Protein AF-R7LX21-F1 (afdb_monomer)

Structure (mmCIF, N/CA/C/O backbone):
data_AF-R7LX21-F1
#
_entry.id   AF-R7LX21-F1
#
loop_
_atom_site.group_PDB
_atom_site.id
_atom_site.type_symbol
_atom_site.label_atom_id
_atom_site.label_alt_id
_atom_site.label_comp_id
_atom_site.label_asym_id
_atom_site.label_entity_id
_atom_site.label_seq_id
_atom_site.pdbx_PDB_ins_code
_atom_site.Cartn_x
_atom_site.Cartn_y
_atom_site.Cartn_z
_atom_site.occupancy
_atom_site.B_iso_or_equiv
_atom_site.auth_seq_id
_atom_site.auth_comp_id
_atom_site.auth_asym_id
_atom_site.auth_atom_id
_atom_site.pdbx_PDB_model_num
ATOM 1 N N . MET A 1 1 ? 16.627 -17.461 0.273 1.00 33.97 1 MET A N 1
ATOM 2 C CA . MET A 1 1 ? 17.015 -16.214 0.977 1.00 33.97 1 MET A CA 1
ATOM 3 C C . MET A 1 1 ? 17.207 -14.997 0.059 1.00 33.97 1 MET A C 1
ATOM 5 O O . MET A 1 1 ? 17.046 -13.895 0.550 1.00 33.97 1 MET A O 1
ATOM 9 N N . LYS A 1 2 ? 17.453 -15.146 -1.258 1.00 27.95 2 LYS A N 1
ATOM 10 C CA . LYS A 1 2 ? 17.571 -14.008 -2.204 1.00 27.95 2 LYS A CA 1
ATOM 11 C C . LYS A 1 2 ? 16.236 -13.353 -2.632 1.00 27.95 2 LYS A C 1
ATOM 13 O O . LYS A 1 2 ? 16.239 -12.211 -3.063 1.00 27.95 2 LYS A O 1
ATOM 18 N N . LYS A 1 3 ? 15.099 -14.045 -2.467 1.00 36.72 3 LYS A N 1
ATOM 19 C CA . LYS A 1 3 ? 13.762 -13.567 -2.892 1.00 36.72 3 LYS A CA 1
ATOM 20 C C . LYS A 1 3 ? 13.166 -12.491 -1.969 1.00 36.72 3 LYS A C 1
ATOM 22 O O . LYS A 1 3 ? 12.558 -11.543 -2.437 1.00 36.72 3 LYS A O 1
ATOM 27 N N . PHE A 1 4 ? 13.434 -12.577 -0.664 1.00 38.53 4 PHE A N 1
ATOM 28 C CA . PHE A 1 4 ? 13.013 -11.554 0.306 1.00 38.53 4 PHE A CA 1
ATOM 29 C C . PHE A 1 4 ? 13.797 -10.240 0.155 1.00 38.53 4 PHE A C 1
ATOM 31 O O . PHE A 1 4 ? 13.268 -9.176 0.452 1.00 38.53 4 PHE A O 1
ATOM 38 N N . LEU A 1 5 ? 15.039 -10.316 -0.341 1.00 37.16 5 LEU A N 1
ATOM 39 C CA . LEU A 1 5 ? 15.871 -9.145 -0.619 1.00 37.16 5 LEU A CA 1
ATOM 40 C C . LEU A 1 5 ? 15.366 -8.354 -1.830 1.00 37.16 5 LEU A C 1
ATOM 42 O O . LEU A 1 5 ? 15.425 -7.138 -1.791 1.00 37.16 5 LEU A O 1
ATOM 46 N N . LEU A 1 6 ? 14.813 -9.014 -2.855 1.00 41.56 6 LEU A N 1
ATOM 47 C CA . LEU A 1 6 ? 14.165 -8.340 -3.989 1.00 41.56 6 LEU A CA 1
ATOM 48 C C . LEU A 1 6 ? 12.829 -7.696 -3.596 1.00 41.56 6 LEU A C 1
ATOM 50 O O . LEU A 1 6 ? 12.544 -6.590 -4.041 1.00 41.56 6 LEU A O 1
ATOM 54 N N . LEU A 1 7 ? 12.058 -8.342 -2.714 1.00 43.97 7 LEU A N 1
ATOM 55 C CA . LEU A 1 7 ? 10.798 -7.804 -2.184 1.00 43.97 7 LEU A CA 1
ATOM 56 C C . LEU A 1 7 ? 11.012 -6.521 -1.372 1.00 43.97 7 LEU A C 1
ATOM 58 O O . LEU A 1 7 ? 10.270 -5.555 -1.500 1.00 43.97 7 LEU A O 1
ATOM 62 N N . LEU A 1 8 ? 12.068 -6.517 -0.561 1.00 43.22 8 LEU A N 1
ATOM 63 C CA . LEU A 1 8 ? 12.537 -5.341 0.151 1.00 43.22 8 LEU A CA 1
ATOM 64 C C . LEU A 1 8 ? 13.133 -4.322 -0.833 1.00 43.22 8 LEU A C 1
ATOM 66 O O . LEU A 1 8 ? 12.754 -3.160 -0.783 1.00 43.22 8 LEU A O 1
ATOM 70 N N . CYS A 1 9 ? 13.973 -4.742 -1.788 1.00 43.50 9 CYS A N 1
ATOM 71 C CA . CYS A 1 9 ? 14.550 -3.854 -2.801 1.00 43.50 9 CYS A CA 1
ATOM 72 C C . CYS A 1 9 ? 13.501 -3.148 -3.668 1.00 43.50 9 CYS A C 1
ATOM 74 O O . CYS A 1 9 ? 13.743 -2.007 -4.022 1.00 43.50 9 CYS A O 1
ATOM 76 N N . LEU A 1 10 ? 12.345 -3.757 -3.956 1.00 45.94 10 LEU A N 1
ATOM 77 C CA . LEU A 1 10 ? 11.249 -3.126 -4.706 1.00 45.94 10 LEU A CA 1
ATOM 78 C C . LEU A 1 10 ? 10.438 -2.115 -3.877 1.00 45.94 10 LEU A C 1
ATOM 80 O O . LEU A 1 10 ? 9.899 -1.170 -4.442 1.00 45.94 10 LEU A O 1
ATOM 84 N N . ILE A 1 11 ? 10.424 -2.255 -2.547 1.00 49.59 11 ILE A N 1
ATOM 85 C CA . ILE A 1 11 ? 9.980 -1.200 -1.616 1.00 49.59 11 ILE A CA 1
ATOM 86 C C . ILE A 1 11 ? 11.094 -0.138 -1.437 1.00 49.59 11 ILE A C 1
ATOM 88 O O . ILE A 1 11 ? 10.815 0.998 -1.060 1.00 49.59 11 ILE A O 1
ATOM 92 N N . PHE A 1 12 ? 12.352 -0.489 -1.747 1.00 46.97 12 PHE A N 1
ATOM 93 C CA . PHE A 1 12 ? 13.548 0.360 -1.659 1.00 46.97 12 PHE A CA 1
ATOM 94 C C . PHE A 1 12 ? 14.036 0.962 -2.987 1.00 46.97 12 PHE A C 1
ATOM 96 O O . PHE A 1 12 ? 15.095 1.595 -2.968 1.00 46.97 12 PHE A O 1
ATOM 103 N N . VAL A 1 13 ? 13.337 0.826 -4.127 1.00 40.16 13 VAL A N 1
ATOM 104 C CA . VAL A 1 13 ? 13.769 1.502 -5.371 1.00 40.16 13 VAL A CA 1
ATOM 105 C C . VAL A 1 13 ? 13.361 2.960 -5.340 1.00 40.16 13 VAL A C 1
ATOM 107 O O . VAL A 1 13 ? 12.554 3.450 -6.121 1.00 40.16 13 VAL A O 1
ATOM 110 N N . SER A 1 14 ? 13.932 3.641 -4.358 1.00 40.28 14 SER A N 1
AT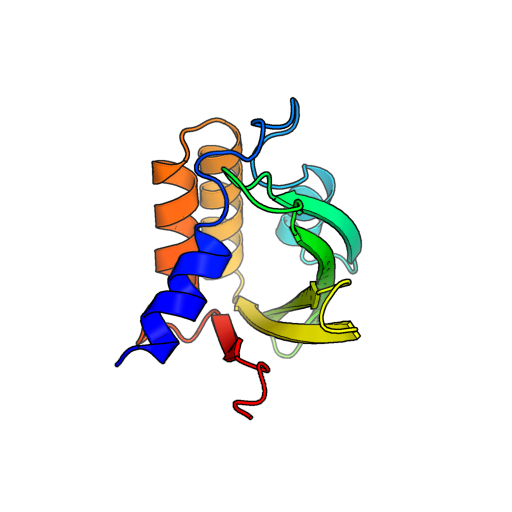OM 111 C CA . SER A 1 14 ? 13.878 5.063 -4.242 1.00 40.28 14 SER A CA 1
ATOM 112 C C . SER A 1 14 ? 14.776 5.661 -3.172 1.00 40.28 14 SER A C 1
ATOM 114 O O . SER A 1 14 ? 14.398 6.579 -2.445 1.00 40.28 14 SER A O 1
ATOM 116 N N . THR A 1 15 ? 16.042 5.290 -3.194 1.00 34.97 15 THR A N 1
ATOM 117 C CA . THR A 1 15 ? 17.068 6.301 -2.907 1.00 34.97 15 THR A CA 1
ATOM 118 C C . THR A 1 15 ? 17.125 7.380 -4.011 1.00 34.97 15 THR A C 1
ATOM 120 O O . THR A 1 15 ? 18.035 8.203 -4.028 1.00 34.97 15 THR A O 1
ATOM 123 N N . SER A 1 16 ? 16.151 7.378 -4.937 1.00 32.28 16 SER A N 1
ATOM 124 C CA . SER A 1 16 ? 15.958 8.340 -6.020 1.00 32.28 16 SER A CA 1
ATOM 125 C C . SER A 1 16 ? 14.483 8.590 -6.406 1.00 32.28 16 SER A C 1
ATOM 127 O O . SER A 1 16 ? 14.285 9.099 -7.508 1.00 32.28 16 SER A O 1
ATOM 129 N N . ILE A 1 17 ? 13.442 8.308 -5.575 1.00 36.75 17 ILE A N 1
ATOM 130 C CA . ILE A 1 17 ? 12.197 9.082 -5.821 1.00 36.75 17 ILE A CA 1
ATOM 131 C C . ILE A 1 17 ? 12.640 10.476 -5.450 1.00 36.75 17 ILE A C 1
ATOM 133 O O . ILE A 1 17 ? 12.964 10.753 -4.293 1.00 36.75 17 ILE A O 1
ATOM 137 N N . VAL A 1 18 ? 12.686 11.329 -6.462 1.00 33.03 18 VAL A N 1
ATOM 138 C CA . VAL A 1 18 ? 12.284 12.715 -6.321 1.00 33.03 18 VAL A CA 1
ATOM 139 C C . VAL A 1 18 ? 11.209 12.707 -5.246 1.00 33.03 18 VAL A C 1
ATOM 141 O O . VAL A 1 18 ? 10.151 12.116 -5.452 1.00 33.03 18 VAL A O 1
ATOM 144 N N . ILE A 1 19 ? 11.528 13.225 -4.059 1.00 38.56 19 ILE A N 1
ATOM 145 C CA . ILE A 1 19 ? 10.507 13.594 -3.090 1.00 38.56 19 ILE A CA 1
ATOM 146 C C . ILE A 1 19 ? 9.573 14.438 -3.938 1.00 38.56 19 ILE A C 1
ATOM 148 O O . ILE A 1 19 ? 9.939 15.541 -4.341 1.00 38.56 19 ILE A O 1
ATOM 152 N N . SER A 1 20 ? 8.452 13.854 -4.367 1.00 39.47 20 SER A N 1
ATOM 153 C CA . SER A 1 20 ? 7.468 14.628 -5.091 1.00 39.47 20 SER A CA 1
ATOM 154 C C . SER A 1 20 ? 7.141 15.783 -4.154 1.00 39.47 20 SER A C 1
ATOM 156 O O . SER A 1 20 ? 7.171 15.600 -2.931 1.00 39.47 20 SER A O 1
ATOM 158 N N . GLU A 1 21 ? 6.820 16.960 -4.678 1.00 45.31 21 GLU A N 1
ATOM 159 C CA . GLU A 1 21 ? 6.384 1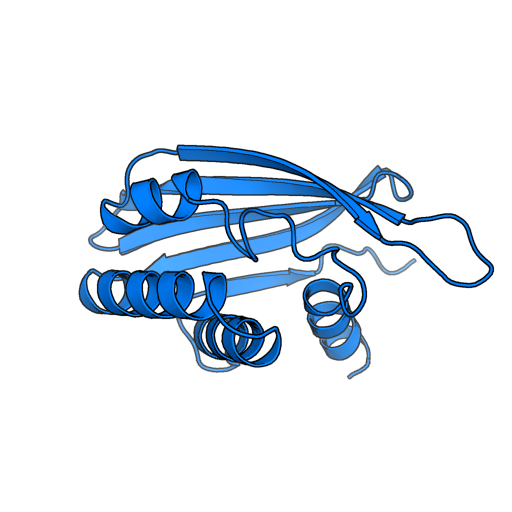8.086 -3.837 1.00 45.31 21 GLU A CA 1
ATOM 160 C C . GLU A 1 21 ? 5.223 17.699 -2.881 1.00 45.31 21 GLU A C 1
ATOM 162 O O . GLU A 1 21 ? 4.925 18.424 -1.938 1.00 45.31 21 GLU A O 1
ATOM 167 N N . ASN A 1 22 ? 4.621 16.513 -3.070 1.00 51.31 22 ASN A N 1
ATOM 168 C CA . ASN A 1 22 ? 3.490 15.953 -2.343 1.00 51.31 22 ASN A CA 1
ATOM 169 C C . ASN A 1 22 ? 3.822 14.798 -1.358 1.00 51.31 22 ASN A C 1
ATOM 171 O O . ASN A 1 22 ? 2.894 14.242 -0.766 1.00 51.31 22 ASN A O 1
ATOM 175 N N . GLY A 1 23 ? 5.097 14.434 -1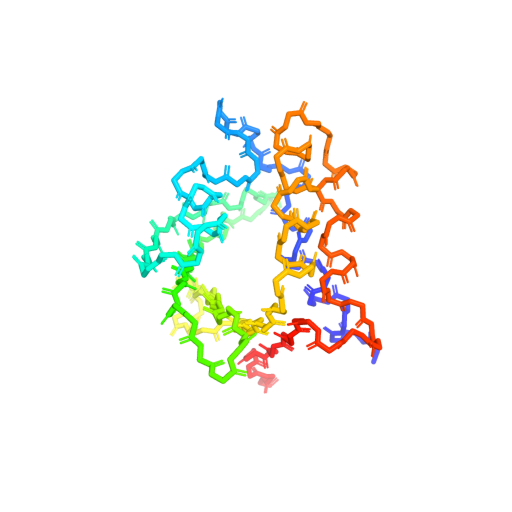.151 1.00 61.97 23 GLY A N 1
ATOM 176 C CA . GLY A 1 23 ? 5.523 13.392 -0.194 1.00 61.97 23 GLY A CA 1
ATOM 177 C C . GLY A 1 23 ? 5.544 11.948 -0.744 1.00 61.97 23 GLY A C 1
ATOM 178 O O . GLY A 1 23 ? 5.508 11.739 -1.957 1.00 61.97 23 GLY A O 1
ATOM 179 N N . PHE A 1 24 ? 5.666 10.950 0.147 1.00 71.31 24 PHE A N 1
ATOM 180 C CA . PHE A 1 24 ? 5.705 9.503 -0.157 1.00 71.31 24 PHE A CA 1
ATOM 181 C C . PHE A 1 24 ? 4.330 8.884 -0.453 1.00 71.31 24 PHE A C 1
ATOM 183 O O . PHE A 1 24 ? 4.248 7.868 -1.137 1.00 71.31 24 PHE A O 1
ATOM 190 N N . TYR A 1 25 ? 3.259 9.481 0.066 1.00 74.69 25 TYR A N 1
ATOM 191 C CA . TYR A 1 25 ? 1.876 9.062 -0.136 1.00 74.69 25 TYR A CA 1
ATOM 192 C C . TYR A 1 25 ? 1.067 10.243 -0.669 1.00 74.69 25 TYR A C 1
ATOM 194 O O . TYR A 1 25 ? 1.247 11.380 -0.232 1.00 74.69 25 TYR A O 1
ATOM 202 N N . SER A 1 26 ? 0.118 9.988 -1.571 1.00 78.81 26 SER A N 1
ATOM 203 C CA . SER A 1 26 ? -0.790 11.055 -2.006 1.00 78.81 26 SER A CA 1
ATOM 204 C C . SER A 1 26 ? -1.752 11.450 -0.878 1.00 78.81 26 SER A C 1
ATOM 206 O O . SER A 1 26 ? -2.310 10.586 -0.198 1.00 78.81 26 SER A O 1
ATOM 208 N N . SER A 1 27 ? -2.012 12.751 -0.707 1.00 82.12 27 SER A N 1
ATOM 209 C CA . SER A 1 27 ? -2.975 13.238 0.295 1.00 82.12 27 SER A CA 1
ATOM 210 C C . SER A 1 27 ? -4.374 12.657 0.082 1.00 82.12 27 SER A C 1
ATOM 212 O O . SER A 1 27 ? -5.056 12.322 1.043 1.00 82.12 27 SER A O 1
ATOM 214 N N . ASN A 1 28 ? -4.782 12.456 -1.176 1.00 85.50 28 ASN A N 1
ATOM 215 C CA . ASN A 1 28 ? -6.058 11.814 -1.494 1.00 85.50 28 ASN A CA 1
ATOM 216 C C . ASN A 1 28 ? -6.119 10.369 -0.990 1.00 85.50 28 ASN A C 1
ATOM 218 O O . ASN A 1 28 ? -7.160 9.958 -0.485 1.00 85.50 28 ASN A O 1
ATOM 222 N N . TYR A 1 29 ? -5.028 9.607 -1.096 1.00 86.50 29 TYR A N 1
ATOM 223 C CA . TYR A 1 29 ? -4.990 8.251 -0.558 1.00 86.50 29 TYR A CA 1
ATOM 224 C C . TYR A 1 29 ? -5.124 8.259 0.969 1.00 86.50 29 TYR A C 1
ATOM 226 O O . TYR A 1 29 ? -5.976 7.548 1.492 1.00 86.50 29 TYR A O 1
ATOM 234 N N . ILE A 1 30 ? -4.365 9.108 1.676 1.00 88.75 30 ILE A N 1
ATOM 235 C CA . ILE A 1 30 ? -4.443 9.217 3.145 1.00 88.75 30 ILE A CA 1
ATOM 236 C C . ILE A 1 30 ? -5.856 9.618 3.598 1.00 88.75 30 ILE A C 1
ATOM 238 O O . ILE A 1 30 ? -6.422 8.948 4.456 1.00 88.75 30 ILE A O 1
ATOM 242 N N . ASN A 1 31 ? -6.460 10.639 2.982 1.00 90.50 31 ASN A N 1
ATOM 243 C CA . ASN A 1 31 ? -7.795 11.128 3.353 1.00 90.50 31 ASN A CA 1
ATOM 244 C C . ASN A 1 31 ? -8.891 10.066 3.150 1.00 90.50 31 ASN A C 1
ATOM 246 O O . ASN A 1 31 ? -9.824 9.947 3.948 1.00 90.50 31 ASN A O 1
ATOM 250 N N . ASN A 1 32 ? -8.797 9.285 2.068 1.00 93.00 32 ASN A N 1
ATOM 251 C CA . ASN A 1 32 ? -9.728 8.180 1.847 1.00 93.00 32 ASN A CA 1
ATOM 252 C C . ASN A 1 32 ? -9.435 7.007 2.789 1.00 93.00 32 ASN A C 1
ATOM 254 O O . ASN A 1 32 ? -10.373 6.355 3.239 1.00 93.00 32 ASN A O 1
ATOM 258 N N . LEU A 1 33 ? -8.169 6.757 3.136 1.00 93.69 33 LEU A N 1
ATOM 259 C CA . LEU A 1 33 ? -7.788 5.712 4.082 1.00 93.69 33 LEU A CA 1
ATOM 260 C C . LEU A 1 33 ? -8.281 6.012 5.497 1.00 93.69 33 LEU A C 1
ATOM 262 O O . LEU A 1 33 ? -8.804 5.107 6.135 1.00 93.69 33 LEU A O 1
ATOM 266 N N . GLU A 1 34 ? -8.192 7.264 5.951 1.00 94.38 34 GLU A N 1
ATOM 267 C CA . GLU A 1 34 ? -8.676 7.712 7.265 1.00 94.38 34 GLU A CA 1
ATOM 268 C C . GLU A 1 34 ? -10.122 7.283 7.532 1.00 94.38 34 GLU A C 1
ATOM 270 O O . GLU A 1 34 ? -10.442 6.775 8.604 1.00 94.38 34 GLU A O 1
ATOM 275 N N . ASN A 1 35 ? -10.975 7.408 6.517 1.00 94.88 35 ASN A N 1
ATOM 276 C CA . ASN A 1 35 ? -12.393 7.072 6.607 1.00 94.88 35 ASN A CA 1
ATOM 277 C C . ASN A 1 35 ? -12.716 5.672 6.056 1.00 94.88 35 ASN A C 1
ATOM 279 O O . ASN A 1 35 ? -13.876 5.261 6.030 1.00 94.88 35 ASN A O 1
ATOM 283 N N . CYS A 1 36 ? -11.699 4.942 5.590 1.00 96.38 36 CYS A N 1
ATOM 284 C CA . CYS A 1 36 ? -11.842 3.752 4.758 1.00 96.38 36 CYS A CA 1
ATOM 285 C C . CYS A 1 36 ? -12.867 3.933 3.619 1.00 96.38 36 CYS A C 1
ATOM 287 O O . CYS A 1 36 ? -13.706 3.071 3.352 1.00 96.38 36 CYS A O 1
ATOM 289 N N . SER A 1 37 ? -12.837 5.084 2.957 1.00 96.56 37 SER A N 1
ATOM 290 C CA . SER A 1 37 ? -13.698 5.390 1.820 1.00 96.56 37 SER A CA 1
ATOM 291 C C . SER A 1 37 ? -13.228 4.640 0.581 1.00 96.56 37 SER A C 1
ATOM 293 O O . SER A 1 37 ? -12.028 4.497 0.345 1.00 96.56 37 SER A O 1
ATOM 295 N N . ILE A 1 38 ? -14.179 4.174 -0.234 1.00 96.25 38 ILE A N 1
ATOM 296 C CA . ILE A 1 38 ? -13.859 3.492 -1.491 1.00 96.25 38 ILE A CA 1
ATOM 297 C C . ILE A 1 38 ? -13.058 4.440 -2.381 1.00 96.25 38 ILE A C 1
ATOM 299 O O . ILE A 1 38 ? -13.514 5.532 -2.717 1.00 96.25 38 ILE A O 1
ATOM 303 N N . PHE A 1 39 ? -11.871 4.000 -2.778 1.00 92.50 39 PHE A N 1
ATOM 304 C CA . PHE A 1 39 ? -10.938 4.808 -3.545 1.00 92.50 39 PHE A CA 1
ATOM 305 C C . PHE A 1 39 ? -10.058 3.920 -4.416 1.00 92.50 39 PHE A C 1
ATOM 307 O O . PHE A 1 39 ? -9.772 2.774 -4.068 1.00 92.50 39 PHE A O 1
ATOM 314 N N . MET A 1 40 ? -9.612 4.456 -5.546 1.00 90.56 40 MET A N 1
ATOM 315 C CA . MET A 1 40 ? -8.620 3.817 -6.397 1.00 90.56 40 MET A CA 1
ATOM 316 C C . MET A 1 40 ? -7.724 4.890 -7.003 1.00 90.56 40 MET A C 1
ATOM 318 O O . MET A 1 40 ? -8.213 5.848 -7.603 1.00 90.56 40 MET A O 1
ATOM 322 N N . SER A 1 41 ? -6.418 4.708 -6.868 1.00 84.88 41 SER A N 1
ATOM 323 C CA . SER A 1 41 ? -5.400 5.530 -7.507 1.00 84.88 41 SER A CA 1
ATOM 324 C C . SER A 1 41 ? -4.547 4.681 -8.429 1.00 84.88 41 SER A C 1
ATOM 326 O O . SER A 1 41 ? -4.366 3.474 -8.253 1.00 84.88 41 SER A O 1
ATOM 328 N N . LYS A 1 42 ? -4.013 5.355 -9.439 1.00 87.62 42 LYS A N 1
ATOM 329 C CA . LYS A 1 42 ? -3.079 4.785 -10.388 1.00 87.62 42 LYS A CA 1
ATOM 330 C C . LYS A 1 42 ? -1.983 5.803 -10.645 1.00 87.62 42 LYS A C 1
ATOM 332 O O . LYS A 1 42 ? -2.286 6.949 -10.967 1.00 87.62 42 LYS A O 1
ATOM 337 N N . SER A 1 43 ? -0.738 5.387 -10.495 1.00 81.88 43 SER A N 1
ATOM 338 C CA . SER A 1 43 ? 0.434 6.226 -10.719 1.00 81.88 43 SER A CA 1
ATOM 339 C C . SER A 1 43 ? 1.458 5.471 -11.551 1.00 81.88 43 SER A C 1
ATOM 341 O O . SER A 1 43 ? 1.643 4.262 -11.409 1.00 81.88 43 SER A O 1
ATOM 343 N N . ASP A 1 44 ? 2.109 6.187 -12.457 1.00 83.75 44 ASP A N 1
ATOM 344 C CA . ASP A 1 44 ? 3.285 5.686 -13.151 1.00 83.75 44 ASP A CA 1
ATOM 345 C C . ASP A 1 44 ? 4.525 6.184 -12.405 1.00 83.75 44 ASP A C 1
ATOM 347 O O . ASP A 1 44 ? 4.588 7.340 -11.987 1.00 83.75 44 ASP A O 1
ATOM 351 N N . ILE A 1 45 ? 5.496 5.296 -12.216 1.00 77.44 45 ILE A N 1
ATOM 352 C CA . ILE A 1 45 ? 6.774 5.601 -11.578 1.00 77.44 45 ILE A CA 1
ATOM 353 C C . ILE A 1 45 ? 7.883 5.231 -12.546 1.00 77.44 45 ILE A C 1
ATOM 355 O O . ILE A 1 45 ? 7.878 4.145 -13.129 1.00 77.44 45 ILE A O 1
ATOM 359 N N . GLU A 1 46 ? 8.839 6.136 -12.682 1.00 80.38 46 GLU A N 1
ATOM 360 C CA . GLU A 1 46 ? 10.105 5.880 -13.345 1.00 80.38 46 GLU A CA 1
ATOM 361 C C . GLU A 1 46 ? 11.191 5.758 -12.280 1.00 80.38 46 GLU A C 1
ATOM 363 O O . GLU A 1 46 ? 11.361 6.640 -11.437 1.00 80.38 46 GLU A O 1
ATOM 368 N N . ILE A 1 47 ? 11.906 4.641 -12.301 1.00 72.38 47 ILE A N 1
ATOM 369 C CA . ILE A 1 47 ? 13.076 4.431 -11.465 1.00 72.38 47 ILE A CA 1
ATOM 370 C C . ILE A 1 47 ? 14.303 4.682 -12.342 1.00 72.38 47 ILE A C 1
ATOM 372 O O . ILE A 1 47 ? 14.597 3.849 -13.211 1.00 72.38 47 ILE A O 1
ATOM 376 N N . PRO A 1 48 ? 15.052 5.771 -12.103 1.00 73.00 48 PRO A N 1
ATOM 377 C CA . PRO A 1 48 ? 16.310 5.990 -12.792 1.00 73.00 48 PRO A CA 1
ATOM 378 C C . PRO A 1 48 ? 17.315 4.910 -12.384 1.00 73.00 48 PRO A C 1
ATOM 380 O O . PRO A 1 48 ? 17.408 4.527 -11.214 1.00 73.00 48 PRO A O 1
ATOM 383 N N . GLN A 1 49 ? 18.076 4.417 -13.354 1.00 69.94 49 GLN A N 1
ATOM 384 C CA . GLN A 1 49 ? 19.144 3.451 -13.130 1.00 69.94 49 GLN A CA 1
ATOM 385 C C . GLN A 1 49 ? 20.458 4.021 -13.651 1.00 69.94 49 GLN A C 1
ATOM 387 O O . GLN A 1 49 ? 20.490 4.702 -14.675 1.00 69.94 49 GLN A O 1
ATOM 392 N N . THR A 1 50 ? 21.548 3.758 -12.936 1.00 69.44 50 THR A N 1
ATOM 393 C CA . THR A 1 50 ? 22.889 4.087 -13.421 1.00 69.44 50 THR A CA 1
ATOM 394 C C . THR A 1 50 ? 23.269 3.062 -14.489 1.00 69.44 50 THR A C 1
ATOM 396 O O . THR A 1 50 ? 23.140 1.861 -14.258 1.00 69.44 50 THR A O 1
ATOM 399 N N . ASP A 1 51 ? 23.705 3.532 -15.657 1.00 75.19 51 ASP A N 1
ATOM 400 C CA . ASP A 1 51 ? 24.252 2.736 -16.772 1.00 75.19 51 ASP A CA 1
ATOM 401 C C . ASP A 1 51 ? 23.274 1.844 -17.564 1.00 75.19 51 ASP A C 1
ATOM 403 O O . ASP A 1 51 ? 23.681 1.214 -18.543 1.00 75.19 51 ASP A O 1
ATOM 407 N N . ILE A 1 52 ? 21.985 1.814 -17.215 1.00 77.75 52 ILE A N 1
ATOM 408 C CA . ILE A 1 52 ? 20.942 1.090 -17.963 1.00 77.75 52 ILE A CA 1
ATOM 409 C C . ILE A 1 52 ? 19.647 1.902 -18.062 1.00 77.75 52 ILE A C 1
ATOM 411 O O . ILE A 1 52 ? 19.471 2.911 -17.382 1.00 77.75 52 ILE A O 1
ATOM 415 N N . ALA A 1 53 ? 18.752 1.477 -18.961 1.00 75.94 53 ALA A N 1
ATOM 416 C CA . ALA A 1 53 ? 17.479 2.153 -19.186 1.00 75.94 53 ALA A CA 1
ATOM 417 C C . ALA A 1 53 ? 16.639 2.217 -17.892 1.00 75.94 53 ALA A C 1
ATOM 419 O O . ALA A 1 53 ? 16.631 1.240 -17.136 1.00 75.94 53 ALA A O 1
ATOM 420 N N . PRO A 1 54 ? 15.909 3.323 -17.647 1.00 76.12 54 PRO A N 1
ATOM 421 C CA . PRO A 1 54 ? 15.008 3.430 -16.505 1.00 76.12 54 PRO A CA 1
ATOM 422 C C . PRO A 1 54 ? 13.976 2.300 -16.475 1.00 76.12 54 PRO A C 1
ATOM 424 O O . PRO A 1 54 ? 13.505 1.846 -17.522 1.00 76.12 54 PRO A O 1
ATOM 427 N N . LEU A 1 55 ? 13.597 1.870 -15.269 1.00 74.38 55 LEU A N 1
ATOM 428 C CA . LEU A 1 55 ? 12.481 0.942 -15.091 1.00 74.38 55 LEU A CA 1
ATOM 429 C C . LEU A 1 55 ? 11.183 1.724 -14.945 1.00 74.38 55 LEU A C 1
ATOM 431 O O . LEU A 1 55 ? 11.076 2.605 -14.092 1.00 74.38 55 LEU A O 1
ATOM 435 N N . HIS A 1 56 ? 10.173 1.346 -15.717 1.00 84.19 56 HIS A N 1
ATOM 436 C CA . HIS A 1 56 ? 8.862 1.963 -15.685 1.00 84.19 56 HIS A CA 1
ATOM 437 C C . HIS A 1 56 ? 7.866 1.016 -15.037 1.00 84.19 56 HIS A C 1
ATOM 439 O O . HIS A 1 56 ? 7.551 -0.074 -15.529 1.00 84.19 56 HIS A O 1
ATOM 445 N N . MET A 1 57 ? 7.304 1.481 -13.936 1.00 83.62 57 MET A N 1
ATOM 446 C CA . MET A 1 57 ? 6.301 0.753 -13.190 1.00 83.62 57 MET A CA 1
ATOM 447 C C . MET A 1 57 ? 4.988 1.505 -13.196 1.00 83.62 57 MET A C 1
ATOM 449 O O . MET A 1 57 ? 4.928 2.725 -13.321 1.00 83.62 57 MET A O 1
ATOM 453 N N . GLN A 1 58 ? 3.924 0.742 -13.038 1.00 87.69 58 GLN A N 1
ATOM 454 C CA . GLN A 1 58 ? 2.603 1.267 -12.795 1.00 87.69 58 GLN A CA 1
ATOM 455 C C . GLN A 1 58 ? 2.109 0.709 -11.473 1.00 87.69 58 GLN A C 1
ATOM 457 O O . GLN A 1 58 ? 1.992 -0.507 -11.312 1.00 87.69 58 GLN A O 1
ATOM 462 N N . ILE A 1 59 ? 1.835 1.607 -10.537 1.00 85.50 59 ILE A N 1
ATOM 463 C CA . ILE A 1 59 ? 1.278 1.279 -9.236 1.00 85.50 59 ILE A CA 1
ATOM 464 C C . ILE A 1 59 ? -0.221 1.537 -9.285 1.00 85.50 59 ILE A C 1
ATOM 466 O O . ILE A 1 59 ? -0.683 2.563 -9.779 1.00 85.50 59 ILE A O 1
ATOM 470 N N . THR A 1 60 ? -0.995 0.571 -8.811 1.00 86.25 60 THR A N 1
ATOM 471 C CA . THR A 1 60 ? -2.426 0.724 -8.552 1.00 86.25 60 THR A CA 1
ATOM 472 C C . THR A 1 60 ? -2.663 0.468 -7.076 1.00 86.25 60 THR A C 1
ATOM 474 O O . THR A 1 60 ? -2.285 -0.590 -6.575 1.00 86.25 60 THR A O 1
ATOM 477 N N . GLU A 1 61 ? -3.296 1.413 -6.394 1.00 86.94 61 GLU A N 1
ATOM 478 C CA . GLU A 1 61 ? -3.701 1.277 -4.996 1.00 86.94 61 GLU A CA 1
ATOM 479 C C . GLU A 1 61 ? -5.217 1.410 -4.914 1.00 86.94 61 GLU A C 1
ATOM 481 O O . GLU A 1 61 ? -5.838 2.169 -5.659 1.00 86.94 61 GLU A O 1
ATOM 486 N N . SER A 1 62 ? -5.838 0.651 -4.021 1.00 91.62 62 SER A N 1
ATOM 487 C CA . SER A 1 62 ? -7.284 0.673 -3.842 1.00 91.62 62 SER A CA 1
ATOM 488 C C . SER A 1 62 ? -7.670 0.487 -2.388 1.00 91.62 62 SER A C 1
ATOM 490 O O . SER A 1 62 ? -7.041 -0.276 -1.656 1.00 91.62 62 SER A O 1
ATOM 492 N N . ILE A 1 63 ? -8.749 1.154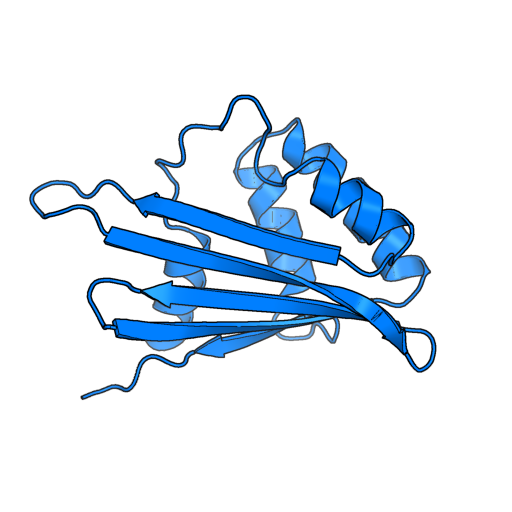 -1.999 1.00 94.94 63 ILE A N 1
ATOM 493 C CA . ILE A 1 63 ? -9.427 1.007 -0.719 1.00 94.94 63 ILE A CA 1
ATOM 494 C C . ILE A 1 63 ? -10.813 0.465 -1.049 1.00 94.94 63 ILE A C 1
ATOM 496 O O . ILE A 1 63 ? -11.572 1.072 -1.801 1.00 94.94 63 ILE A O 1
ATOM 500 N N . SER A 1 64 ? -11.122 -0.723 -0.541 1.00 95.12 64 SER A N 1
ATOM 501 C CA . SER A 1 64 ? -12.371 -1.437 -0.835 1.00 95.12 64 SER A CA 1
ATOM 502 C C . SER A 1 64 ? -13.483 -1.155 0.176 1.00 95.12 64 SER A C 1
ATOM 504 O O . SER A 1 64 ? -14.572 -1.716 0.048 1.00 95.12 64 SER A O 1
ATOM 506 N N . GLY A 1 65 ? -13.211 -0.325 1.182 1.00 95.00 65 GLY A N 1
ATOM 507 C CA . GLY A 1 65 ? -14.119 -0.055 2.287 1.00 95.00 65 GLY A CA 1
ATOM 508 C C . GLY A 1 65 ? -14.052 -1.079 3.417 1.00 95.00 65 GLY A C 1
ATOM 509 O O . GLY A 1 65 ? -13.255 -2.024 3.399 1.00 95.00 65 GLY A O 1
ATOM 510 N N . TRP A 1 66 ? -14.912 -0.868 4.413 1.00 97.31 66 TRP A N 1
ATOM 511 C CA . TRP A 1 66 ? -15.070 -1.761 5.555 1.00 97.31 66 TRP A CA 1
ATOM 512 C C . TRP A 1 66 ? -15.734 -3.078 5.145 1.00 97.31 66 TRP A C 1
ATOM 514 O O . TRP A 1 66 ? -16.836 -3.097 4.597 1.00 97.31 66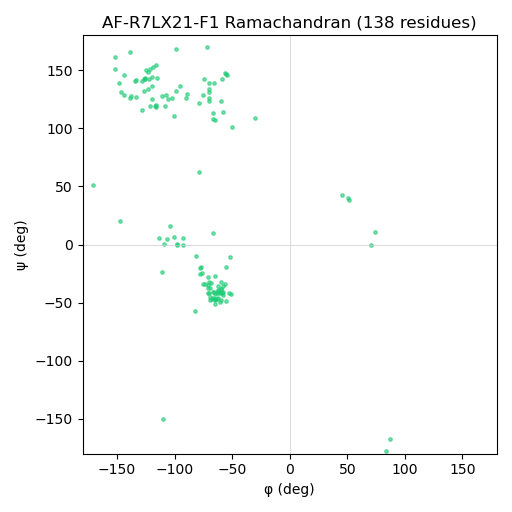 TRP A O 1
ATOM 524 N N . LYS A 1 67 ? -15.086 -4.197 5.466 1.00 95.25 67 LYS A N 1
ATOM 525 C CA . LYS A 1 67 ? -15.626 -5.555 5.348 1.00 95.25 67 LYS A CA 1
ATOM 526 C C . LYS A 1 67 ? -15.318 -6.315 6.629 1.00 95.25 67 LYS A C 1
ATOM 528 O O . LYS A 1 67 ? -14.175 -6.348 7.064 1.00 95.25 67 LYS A O 1
ATOM 533 N N . ASN A 1 68 ? -16.335 -6.909 7.252 1.00 93.75 68 ASN A N 1
ATOM 534 C CA . ASN A 1 68 ? -16.189 -7.685 8.494 1.00 93.75 68 ASN A CA 1
ATOM 535 C C . ASN A 1 68 ? -15.429 -6.939 9.617 1.00 93.75 68 ASN A C 1
ATOM 537 O O . ASN A 1 68 ? -14.629 -7.533 10.333 1.00 93.75 68 ASN A O 1
ATOM 541 N N . GLY A 1 69 ? -15.650 -5.625 9.753 1.00 93.94 69 GLY A N 1
ATOM 542 C CA . GLY A 1 69 ? -14.969 -4.793 10.757 1.00 93.94 69 GLY A CA 1
ATOM 543 C C . GLY A 1 69 ? -13.500 -4.475 10.447 1.00 93.94 69 GLY A C 1
ATOM 544 O O . GLY A 1 69 ? -12.795 -3.957 11.311 1.00 93.94 69 GLY A O 1
ATOM 545 N N . LYS A 1 70 ? -13.031 -4.773 9.230 1.00 96.75 70 LYS A N 1
ATOM 546 C CA . LYS A 1 70 ? -11.690 -4.445 8.743 1.00 96.75 70 LYS A CA 1
ATOM 547 C C . LYS A 1 70 ? -11.762 -3.536 7.521 1.00 96.75 70 LYS A C 1
ATOM 549 O O . LYS A 1 70 ? -12.566 -3.760 6.620 1.00 96.75 70 LYS A O 1
ATOM 554 N N . CYS A 1 71 ? -10.920 -2.515 7.484 1.00 96.44 71 CYS A N 1
ATOM 555 C CA . CYS A 1 71 ? -10.687 -1.710 6.303 1.00 96.44 71 CYS A CA 1
ATOM 556 C C . CYS A 1 71 ? -9.756 -2.467 5.364 1.00 96.44 71 CYS A C 1
ATOM 558 O O . CYS A 1 71 ? -8.646 -2.824 5.760 1.00 96.44 71 CYS A O 1
ATOM 560 N N . ILE A 1 72 ? -10.211 -2.716 4.137 1.00 96.44 72 ILE A N 1
ATOM 561 C CA . ILE A 1 72 ? -9.468 -3.518 3.167 1.00 96.44 72 ILE A CA 1
ATOM 562 C C . ILE A 1 72 ? -8.793 -2.612 2.144 1.00 96.44 72 ILE A C 1
ATOM 564 O O . ILE A 1 72 ? -9.469 -1.840 1.458 1.00 96.44 72 ILE A O 1
ATOM 568 N N . THR A 1 73 ? -7.481 -2.765 1.976 1.00 94.25 73 THR A N 1
ATOM 569 C CA . THR A 1 73 ? -6.724 -2.106 0.907 1.00 94.25 73 THR A CA 1
ATOM 570 C C . THR A 1 73 ? -5.946 -3.116 0.074 1.00 94.25 73 THR A C 1
ATOM 572 O O . THR A 1 73 ? -5.559 -4.182 0.553 1.00 94.25 73 THR A O 1
ATOM 575 N N . ASN A 1 74 ? -5.740 -2.803 -1.203 1.00 91.00 74 ASN A N 1
ATOM 576 C CA . ASN A 1 74 ? -4.935 -3.624 -2.102 1.00 91.00 74 ASN A CA 1
ATOM 577 C C . ASN A 1 74 ? -3.992 -2.748 -2.913 1.00 91.00 74 ASN A C 1
ATOM 579 O O . ASN A 1 74 ? -4.393 -1.685 -3.391 1.00 91.00 74 ASN A O 1
ATOM 583 N N . GLY A 1 75 ? -2.775 -3.237 -3.116 1.00 86.75 75 GLY A N 1
ATOM 584 C CA . GLY A 1 75 ? -1.770 -2.630 -3.974 1.00 86.75 75 GLY A CA 1
ATOM 585 C C . GLY A 1 75 ? -1.326 -3.590 -5.067 1.00 86.75 75 GLY A C 1
ATOM 586 O O . GLY A 1 75 ? -1.353 -4.814 -4.914 1.00 86.75 75 GLY A O 1
ATOM 587 N N . LYS A 1 76 ? -0.914 -3.035 -6.199 1.00 88.19 76 LYS A N 1
ATOM 588 C CA . LYS A 1 76 ? -0.451 -3.796 -7.352 1.00 88.19 76 LYS A CA 1
ATOM 589 C C . LYS A 1 76 ? 0.634 -3.025 -8.084 1.00 88.19 76 LYS A C 1
ATOM 591 O O . LYS A 1 76 ? 0.438 -1.856 -8.398 1.00 88.19 76 LYS A O 1
ATOM 596 N N . ILE A 1 77 ? 1.747 -3.691 -8.379 1.00 86.81 77 ILE A N 1
ATOM 597 C CA . ILE A 1 77 ? 2.857 -3.136 -9.155 1.00 86.81 77 ILE A CA 1
ATOM 598 C C . ILE A 1 77 ? 3.000 -3.941 -10.444 1.00 86.81 77 ILE A C 1
ATOM 600 O O . ILE A 1 77 ? 3.246 -5.149 -10.412 1.00 86.81 77 ILE A O 1
ATOM 604 N N . TYR A 1 78 ? 2.863 -3.256 -11.574 1.00 88.00 78 TYR A N 1
ATOM 605 C CA . TYR A 1 78 ? 3.060 -3.793 -12.918 1.00 88.00 78 TYR A CA 1
ATOM 606 C C . TYR A 1 78 ? 4.357 -3.242 -13.517 1.00 88.00 78 TYR A C 1
ATOM 608 O O . TYR A 1 78 ? 4.552 -2.027 -13.534 1.00 88.00 78 TYR A O 1
ATOM 616 N N . SER A 1 79 ? 5.229 -4.116 -14.032 1.00 86.50 79 SER A N 1
ATOM 617 C CA . SER A 1 79 ? 6.419 -3.708 -14.797 1.00 86.50 79 SER A CA 1
ATOM 618 C C . SER A 1 79 ? 6.074 -3.608 -16.279 1.00 86.50 79 SER A C 1
ATOM 620 O O . SER A 1 79 ? 5.592 -4.575 -16.881 1.00 86.50 79 SER A O 1
ATOM 622 N N . LYS A 1 80 ? 6.358 -2.450 -16.887 1.00 88.56 80 LYS A N 1
ATOM 623 C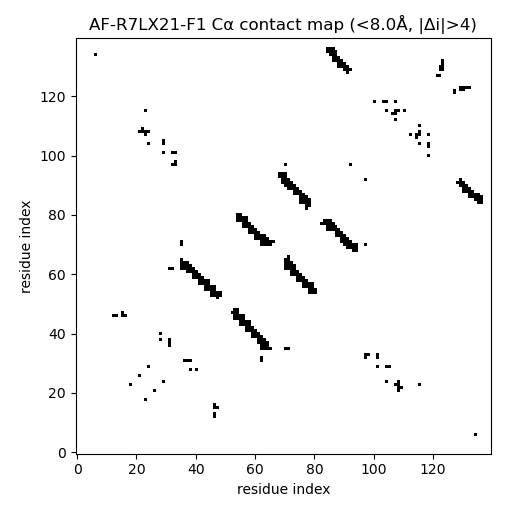 CA . LYS A 1 80 ? 6.132 -2.235 -18.323 1.00 88.56 80 LYS A CA 1
ATOM 624 C C . LYS A 1 80 ? 7.116 -3.035 -19.175 1.00 88.56 80 LYS A C 1
ATOM 626 O O . LYS A 1 80 ? 6.736 -3.521 -20.239 1.00 88.56 80 LYS A O 1
ATOM 631 N N . GLU A 1 81 ? 8.334 -3.235 -18.686 1.00 84.31 81 GLU A N 1
ATOM 632 C CA . GLU A 1 81 ? 9.396 -3.995 -19.347 1.00 84.31 81 GLU A CA 1
ATOM 633 C C . GLU A 1 81 ? 9.062 -5.488 -19.384 1.00 84.31 81 GLU A C 1
ATOM 635 O O . GLU A 1 81 ? 9.134 -6.125 -20.435 1.00 84.31 81 GLU A O 1
ATOM 640 N N . LEU A 1 82 ? 8.648 -6.047 -18.243 1.00 85.75 82 LEU A N 1
ATOM 641 C CA . LEU A 1 82 ? 8.301 -7.464 -18.128 1.00 85.75 82 LEU A CA 1
ATOM 642 C C . LEU A 1 82 ? 6.883 -7.781 -18.613 1.00 85.75 82 LEU A C 1
ATOM 644 O O . LEU A 1 82 ? 6.534 -8.958 -18.725 1.00 85.75 82 LEU A O 1
ATOM 648 N N . LYS A 1 83 ? 6.075 -6.748 -18.878 1.00 90.75 83 LYS A N 1
ATOM 649 C CA . LYS A 1 83 ? 4.662 -6.835 -19.266 1.00 90.75 83 LYS A CA 1
ATOM 650 C C . LYS A 1 83 ? 3.838 -7.730 -18.333 1.00 90.75 83 LYS A C 1
ATOM 652 O O . LYS A 1 83 ? 3.011 -8.521 -18.785 1.00 90.75 83 LYS A O 1
ATOM 657 N N . GLN A 1 84 ? 4.102 -7.643 -17.031 1.00 88.62 84 GLN A N 1
ATOM 658 C CA . GLN A 1 84 ? 3.425 -8.453 -16.022 1.00 88.62 84 GLN A CA 1
ATOM 659 C C . GLN A 1 84 ? 3.370 -7.752 -14.667 1.00 88.62 84 GLN A C 1
ATOM 661 O O . GLN A 1 84 ? 4.158 -6.851 -14.368 1.00 88.62 84 GLN A O 1
ATOM 666 N N . ASP A 1 85 ? 2.459 -8.238 -13.834 1.00 87.50 85 ASP A N 1
ATOM 667 C CA . ASP A 1 85 ? 2.414 -7.902 -12.419 1.00 87.50 85 ASP A CA 1
ATOM 668 C C . ASP A 1 85 ? 3.594 -8.553 -11.710 1.00 87.50 85 ASP A C 1
ATOM 670 O O . ASP A 1 85 ? 3.850 -9.742 -11.891 1.00 87.50 85 ASP A O 1
ATOM 674 N N . ILE A 1 86 ? 4.312 -7.770 -10.913 1.00 83.50 86 ILE A N 1
ATOM 675 C CA . ILE A 1 86 ? 5.506 -8.230 -10.196 1.00 83.50 86 ILE A CA 1
ATOM 676 C C . ILE A 1 86 ? 5.278 -8.299 -8.688 1.00 83.50 86 ILE A C 1
ATOM 678 O O . ILE A 1 86 ? 5.936 -9.078 -8.004 1.00 83.50 86 ILE A O 1
ATOM 682 N N . LEU A 1 87 ? 4.316 -7.529 -8.174 1.00 83.19 87 LEU A N 1
ATOM 683 C CA . LEU A 1 87 ? 3.956 -7.516 -6.764 1.00 83.19 87 LEU A CA 1
ATOM 684 C C . LEU A 1 87 ? 2.468 -7.215 -6.601 1.00 83.19 87 LEU A C 1
ATOM 686 O O . LEU A 1 87 ? 1.934 -6.309 -7.243 1.00 83.19 87 LEU A O 1
ATOM 690 N N . THR A 1 88 ? 1.824 -7.922 -5.683 1.00 85.75 88 THR A N 1
ATOM 691 C CA . THR A 1 88 ? 0.516 -7.532 -5.146 1.00 85.75 88 THR A CA 1
ATOM 692 C C . THR A 1 88 ? 0.570 -7.486 -3.634 1.00 85.75 88 THR A C 1
ATOM 694 O O . THR A 1 88 ? 1.194 -8.347 -3.009 1.00 85.75 88 THR A O 1
ATOM 697 N N . THR A 1 89 ? -0.116 -6.516 -3.047 1.00 87.00 89 THR A N 1
ATOM 698 C CA . THR A 1 89 ? -0.260 -6.375 -1.603 1.00 87.00 89 THR A CA 1
ATOM 699 C C . THR A 1 89 ? -1.728 -6.366 -1.218 1.00 87.00 89 THR A C 1
ATOM 701 O O . THR A 1 89 ? -2.588 -5.916 -1.976 1.00 87.00 89 THR A O 1
ATOM 704 N N . HIS A 1 90 ? -2.009 -6.887 -0.033 1.00 90.62 90 HIS A N 1
ATOM 705 C CA . HIS A 1 90 ? -3.337 -6.910 0.552 1.00 90.62 90 HIS A CA 1
ATOM 706 C C . HIS A 1 90 ? -3.217 -6.573 2.029 1.00 90.62 90 HIS A C 1
ATOM 708 O O . HIS A 1 90 ? -2.439 -7.227 2.731 1.00 90.62 90 HIS A O 1
ATOM 714 N N . CYS A 1 91 ? -3.964 -5.570 2.480 1.00 91.19 91 CYS A N 1
ATOM 715 C CA . CYS A 1 91 ? -3.967 -5.146 3.867 1.00 91.19 91 CYS A CA 1
ATOM 716 C C . CYS A 1 91 ? -5.370 -5.119 4.466 1.00 91.19 91 CYS A C 1
ATOM 718 O O . CYS A 1 91 ? -6.327 -4.689 3.821 1.00 91.19 91 CYS A O 1
ATOM 720 N N . GLU A 1 92 ? -5.453 -5.504 5.735 1.00 94.94 92 GLU A N 1
ATOM 721 C CA . GLU A 1 92 ? -6.657 -5.462 6.548 1.00 94.94 92 GLU A CA 1
ATOM 722 C C . GLU A 1 92 ? -6.369 -4.734 7.866 1.00 94.94 92 GLU A C 1
ATOM 724 O O . GLU A 1 92 ? -5.592 -5.201 8.703 1.00 94.94 92 GLU A O 1
ATOM 729 N N . PHE A 1 93 ? -7.019 -3.593 8.080 1.00 94.00 93 PHE A N 1
ATOM 730 C CA . PHE A 1 93 ? -6.850 -2.790 9.292 1.00 94.00 93 PHE A CA 1
ATOM 731 C C . PHE A 1 93 ? -8.125 -2.837 10.131 1.00 94.00 93 PHE A C 1
ATOM 733 O O . PHE A 1 93 ? -9.195 -2.527 9.619 1.00 94.00 93 PHE A O 1
ATOM 740 N N . ASP A 1 94 ? -8.058 -3.178 11.421 1.00 95.31 94 ASP A N 1
ATOM 741 C CA . ASP A 1 94 ? -9.146 -2.736 12.312 1.00 95.31 94 ASP A CA 1
ATOM 742 C C . ASP A 1 94 ? -9.066 -1.228 12.555 1.00 95.31 94 ASP A C 1
ATOM 744 O O . ASP A 1 94 ? -8.085 -0.575 12.214 1.00 95.31 94 ASP A O 1
ATOM 748 N N . GLU A 1 95 ? -10.105 -0.675 13.169 1.00 94.62 95 GLU A N 1
ATOM 749 C CA . GLU A 1 95 ? -10.230 0.754 13.454 1.00 94.62 95 GLU A CA 1
ATOM 750 C C . GLU A 1 95 ? -9.026 1.341 14.205 1.00 94.62 95 GLU A C 1
ATOM 752 O O . GLU A 1 95 ? -8.522 2.403 13.840 1.00 94.62 95 GLU A O 1
ATOM 757 N N . LYS A 1 96 ? -8.489 0.627 15.204 1.00 93.69 96 LYS A N 1
ATOM 758 C CA . LYS A 1 96 ? -7.327 1.103 15.972 1.00 93.69 96 LYS A CA 1
ATOM 759 C C . LYS A 1 96 ? -6.052 1.057 15.137 1.00 93.69 96 LYS A C 1
ATOM 761 O O . LYS A 1 96 ? -5.246 1.987 15.191 1.00 93.69 96 LYS A O 1
ATOM 766 N N . GLN A 1 97 ? -5.862 -0.018 14.374 1.00 93.50 97 GLN A N 1
ATOM 767 C CA . GLN A 1 97 ? -4.748 -0.152 13.438 1.00 93.50 97 GLN A CA 1
ATOM 768 C C . GLN A 1 97 ? -4.803 0.928 12.353 1.00 93.50 97 GLN A C 1
ATOM 770 O O . GLN A 1 97 ? -3.768 1.517 12.046 1.00 93.50 97 GLN A O 1
ATOM 775 N N . LEU A 1 98 ? -5.996 1.220 11.827 1.00 94.06 98 LEU A N 1
ATOM 776 C CA . LEU A 1 98 ? -6.231 2.218 10.789 1.00 94.06 98 LEU A CA 1
ATOM 777 C C . LEU A 1 98 ? -5.905 3.630 11.289 1.00 94.06 98 LEU A C 1
ATOM 779 O O . LEU A 1 98 ? -5.100 4.331 10.683 1.00 94.06 98 LEU A O 1
ATOM 783 N N . ALA A 1 99 ? -6.454 4.024 12.439 1.00 95.00 99 ALA A N 1
ATOM 784 C CA . ALA A 1 99 ? -6.185 5.339 13.016 1.00 95.00 99 ALA A CA 1
ATOM 785 C C . ALA A 1 99 ? -4.682 5.554 13.271 1.00 95.00 99 ALA A C 1
ATOM 787 O O . ALA A 1 99 ? -4.130 6.620 12.994 1.00 95.00 99 ALA A O 1
ATOM 788 N N . GLN A 1 100 ? -3.989 4.520 13.761 1.00 94.25 100 GLN A N 1
ATOM 789 C CA . GLN A 1 100 ? -2.552 4.609 13.986 1.00 94.25 100 GLN A CA 1
ATOM 790 C C . GLN A 1 100 ? -1.758 4.649 12.672 1.00 94.25 100 GLN A C 1
ATOM 792 O O . GLN A 1 100 ? -0.800 5.417 12.590 1.00 94.25 100 GLN A O 1
ATOM 797 N N . ILE A 1 101 ? -2.115 3.847 11.659 1.00 92.00 101 ILE A N 1
ATOM 798 C CA . ILE A 1 101 ? -1.358 3.821 10.400 1.00 92.00 101 ILE A CA 1
ATOM 799 C C . ILE A 1 101 ? -1.519 5.119 9.615 1.00 92.00 101 ILE A C 1
ATOM 801 O O . ILE A 1 101 ? -0.537 5.606 9.067 1.00 92.00 101 ILE A O 1
ATOM 805 N N . VAL A 1 102 ? -2.711 5.720 9.628 1.00 93.50 102 VAL A N 1
ATOM 806 C CA . VAL A 1 102 ? -2.981 7.019 8.996 1.00 93.50 102 VAL A CA 1
ATOM 807 C C . VAL A 1 102 ? -2.095 8.093 9.621 1.00 93.50 102 VAL A C 1
ATOM 809 O O . VAL A 1 102 ? -1.348 8.762 8.912 1.00 93.50 102 VAL A O 1
ATOM 812 N N . LYS A 1 103 ? -2.057 8.169 10.956 1.00 94.44 103 LYS A N 1
ATOM 813 C CA . LYS A 1 103 ? -1.174 9.096 11.678 1.00 94.44 103 LYS A CA 1
ATOM 814 C C . LYS A 1 103 ? 0.310 8.866 11.365 1.00 94.44 103 LYS A C 1
ATOM 816 O O . LYS A 1 103 ? 1.075 9.822 11.214 1.00 94.44 103 LYS A O 1
ATOM 821 N N . ASP A 1 104 ? 0.733 7.605 11.288 1.00 91.88 104 ASP A N 1
ATOM 822 C CA . ASP A 1 104 ? 2.114 7.248 10.958 1.00 91.88 104 ASP A CA 1
ATOM 823 C C . ASP A 1 104 ? 2.459 7.650 9.508 1.00 91.88 104 ASP A C 1
ATOM 825 O O . ASP A 1 104 ? 3.533 8.202 9.264 1.00 91.88 104 ASP A O 1
ATOM 829 N N . MET A 1 105 ? 1.537 7.443 8.559 1.00 88.81 105 MET A N 1
ATOM 830 C CA . MET A 1 105 ? 1.670 7.844 7.154 1.00 88.81 105 MET A CA 1
ATOM 831 C C . MET A 1 105 ? 1.740 9.362 6.991 1.00 88.81 105 MET A C 1
ATOM 833 O O . MET A 1 105 ? 2.635 9.848 6.307 1.00 88.81 105 MET A O 1
ATOM 837 N N . GLU A 1 106 ? 0.860 10.122 7.645 1.00 90.62 106 GLU A N 1
ATOM 838 C CA . GLU A 1 106 ? 0.882 11.590 7.619 1.00 90.62 106 GLU A CA 1
ATOM 839 C C . GLU A 1 106 ? 2.201 12.158 8.142 1.00 90.62 106 GLU A C 1
ATOM 841 O O . GLU A 1 106 ? 2.759 13.098 7.568 1.00 90.62 106 GLU A O 1
ATOM 846 N N . LYS A 1 107 ? 2.714 11.574 9.232 1.00 89.94 107 LYS A N 1
ATOM 847 C CA . LYS A 1 107 ? 4.007 11.950 9.797 1.00 89.94 107 LYS A CA 1
ATOM 848 C C . LYS A 1 107 ? 5.141 11.628 8.827 1.00 89.94 107 LYS A C 1
ATOM 850 O O . LYS A 1 107 ? 5.992 12.483 8.600 1.00 89.94 107 LYS A O 1
ATOM 855 N N . ALA A 1 108 ? 5.145 10.427 8.251 1.00 86.25 108 ALA A N 1
ATOM 856 C CA . ALA A 1 108 ? 6.144 10.023 7.268 1.00 86.25 108 ALA A CA 1
ATOM 857 C C . ALA A 1 108 ? 6.106 10.900 6.008 1.00 86.25 108 ALA A C 1
ATOM 859 O O . ALA A 1 108 ? 7.158 11.223 5.469 1.00 86.25 108 ALA A O 1
ATOM 860 N N . ASN A 1 109 ? 4.921 11.350 5.580 1.00 83.88 109 ASN A N 1
ATOM 861 C CA . ASN A 1 109 ? 4.761 12.186 4.389 1.00 83.88 109 ASN A CA 1
ATOM 862 C C . ASN A 1 109 ? 5.432 13.562 4.514 1.00 83.88 109 ASN A C 1
ATOM 864 O O . ASN A 1 109 ? 5.822 14.154 3.514 1.00 83.88 109 ASN A O 1
ATOM 868 N N . LYS A 1 110 ? 5.569 14.059 5.748 1.00 85.12 110 LYS A N 1
ATOM 869 C CA . LYS A 1 110 ? 6.270 15.307 6.096 1.00 85.12 110 LYS A CA 1
ATOM 870 C C . LYS A 1 110 ? 7.705 15.061 6.582 1.00 85.12 110 LYS A C 1
ATOM 872 O O . LYS A 1 110 ? 8.378 16.003 6.995 1.00 85.12 110 LYS A O 1
ATOM 877 N N . GLY A 1 111 ? 8.124 13.799 6.634 1.00 82.38 111 GLY A N 1
ATOM 878 C CA . GLY A 1 111 ? 9.348 13.350 7.280 1.00 82.38 111 GLY A CA 1
ATOM 879 C C . GLY A 1 111 ? 10.407 12.886 6.289 1.00 82.38 111 GLY A C 1
ATOM 880 O O . GLY A 1 111 ? 10.510 13.363 5.161 1.00 82.38 111 GLY A O 1
ATOM 881 N N . THR A 1 112 ? 11.227 11.947 6.744 1.00 80.50 112 THR A N 1
ATOM 882 C CA . THR A 1 112 ? 12.334 11.377 5.976 1.00 80.50 112 THR A CA 1
ATOM 883 C C . THR A 1 112 ? 11.958 10.042 5.340 1.00 80.50 112 THR A C 1
ATOM 885 O O . THR A 1 112 ? 10.980 9.394 5.715 1.00 80.50 112 THR A O 1
ATOM 888 N N . PHE A 1 113 ? 12.801 9.565 4.423 1.00 77.19 113 PHE A N 1
ATOM 889 C CA . PHE A 1 113 ? 12.691 8.203 3.897 1.00 77.19 113 PHE A CA 1
ATOM 890 C C . PHE A 1 113 ? 12.731 7.132 5.000 1.00 77.19 113 PHE A C 1
ATOM 892 O O . PHE A 1 113 ? 12.046 6.116 4.909 1.00 77.19 113 PHE A O 1
ATOM 899 N N . GLU A 1 114 ? 13.487 7.366 6.075 1.00 79.56 114 GLU A N 1
ATOM 900 C CA . GLU A 1 114 ? 13.542 6.451 7.217 1.00 79.56 114 GLU A CA 1
ATOM 901 C C . GLU A 1 114 ? 12.209 6.416 7.985 1.00 79.56 114 GLU A C 1
ATOM 903 O O . GLU A 1 114 ? 11.805 5.363 8.478 1.00 79.56 114 GLU A O 1
ATOM 908 N N . ASP A 1 115 ? 11.484 7.536 8.052 1.00 82.38 115 ASP A N 1
ATOM 909 C CA . ASP A 1 115 ? 10.139 7.563 8.631 1.00 82.38 115 ASP A CA 1
ATOM 910 C C . ASP A 1 115 ? 9.163 6.752 7.778 1.00 82.38 115 ASP A C 1
ATOM 912 O O . ASP A 1 115 ? 8.450 5.907 8.316 1.00 82.38 115 ASP A O 1
ATOM 916 N N . TYR A 1 116 ? 9.188 6.930 6.453 1.00 81.56 116 TYR A N 1
ATOM 917 C CA . TYR A 1 116 ? 8.419 6.105 5.515 1.00 81.56 116 TYR A CA 1
ATOM 918 C C . TYR A 1 116 ? 8.717 4.612 5.689 1.00 81.56 116 TYR A C 1
ATOM 920 O O . TYR A 1 116 ? 7.799 3.801 5.839 1.00 81.56 116 TYR A O 1
ATOM 928 N N . LYS A 1 117 ? 10.002 4.252 5.741 1.00 79.88 117 LYS A N 1
ATOM 929 C CA . LYS A 1 117 ? 10.454 2.870 5.898 1.00 79.88 117 LYS A CA 1
ATOM 930 C C . LYS A 1 117 ? 9.905 2.227 7.170 1.00 79.88 117 LYS A C 1
ATOM 932 O O . LYS A 1 117 ? 9.410 1.105 7.109 1.00 79.88 117 LYS A O 1
ATOM 937 N N . LYS A 1 118 ? 9.910 2.939 8.300 1.00 84.31 118 LYS A N 1
ATOM 938 C CA . LYS A 1 118 ? 9.338 2.435 9.562 1.00 84.31 118 LYS A CA 1
ATOM 939 C C . LYS A 1 118 ? 7.848 2.111 9.443 1.00 84.31 118 LYS A C 1
ATOM 941 O O . LYS A 1 118 ? 7.398 1.114 10.008 1.00 84.31 118 LYS A O 1
ATOM 946 N N . VAL A 1 119 ? 7.082 2.916 8.699 1.00 86.00 119 VAL A N 1
ATOM 947 C CA . VAL A 1 119 ? 5.659 2.634 8.431 1.00 86.00 119 VAL A CA 1
ATOM 948 C C . VAL A 1 119 ? 5.512 1.339 7.630 1.00 86.00 119 VAL A C 1
ATOM 950 O O . VAL A 1 119 ? 4.726 0.468 8.002 1.00 86.00 119 VAL A O 1
ATOM 953 N N . GLN A 1 120 ? 6.311 1.172 6.573 1.00 82.75 120 GLN A N 1
ATOM 954 C CA . GLN A 1 120 ? 6.303 -0.036 5.743 1.00 82.75 120 GLN A CA 1
ATOM 955 C C . GLN A 1 120 ? 6.693 -1.285 6.545 1.00 82.75 120 GLN A C 1
ATOM 957 O O . GLN A 1 120 ? 5.993 -2.297 6.504 1.00 82.75 120 GLN A O 1
ATOM 962 N N . GLU A 1 121 ? 7.758 -1.214 7.343 1.00 82.12 121 GLU A N 1
ATOM 963 C CA . GLU A 1 121 ? 8.199 -2.321 8.196 1.00 82.12 121 GLU A CA 1
ATOM 964 C C . GLU A 1 121 ? 7.125 -2.733 9.205 1.00 82.12 121 GLU A C 1
ATOM 966 O O . GLU A 1 121 ? 6.927 -3.924 9.437 1.00 82.12 121 GLU A O 1
ATOM 971 N N . LYS A 1 122 ? 6.385 -1.771 9.767 1.00 84.19 122 LYS A N 1
ATOM 972 C CA . LYS A 1 122 ? 5.264 -2.045 10.671 1.00 84.19 122 LYS A CA 1
ATOM 973 C C . LYS A 1 122 ? 4.112 -2.764 9.965 1.00 84.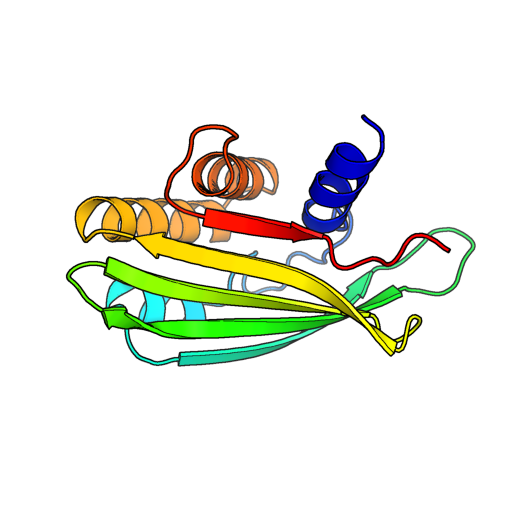19 122 LYS A C 1
ATOM 975 O O . LYS A 1 122 ? 3.552 -3.703 10.529 1.00 84.19 122 LYS A O 1
ATOM 980 N N . MET A 1 123 ? 3.769 -2.352 8.744 1.00 83.25 123 MET A N 1
ATOM 981 C CA . MET A 1 123 ? 2.694 -2.967 7.956 1.00 83.25 123 MET A CA 1
ATOM 982 C C . MET A 1 123 ? 3.034 -4.400 7.531 1.00 83.25 123 MET A C 1
ATOM 984 O O . MET A 1 123 ? 2.226 -5.309 7.733 1.00 83.25 123 MET A O 1
ATOM 988 N N . TYR A 1 124 ? 4.246 -4.612 7.011 1.00 77.94 124 TYR A N 1
ATOM 989 C CA . TYR A 1 124 ? 4.682 -5.862 6.376 1.00 77.94 124 TYR A CA 1
ATOM 990 C C . TYR A 1 124 ? 5.609 -6.726 7.250 1.00 77.94 124 TYR A C 1
ATOM 992 O O . TYR A 1 124 ? 6.278 -7.631 6.743 1.00 77.94 124 TYR A O 1
ATOM 1000 N N . ALA A 1 125 ? 5.691 -6.473 8.562 1.00 76.00 125 ALA A N 1
ATOM 1001 C CA . ALA A 1 125 ? 6.518 -7.280 9.459 1.00 76.00 125 ALA A CA 1
ATOM 1002 C C . ALA A 1 125 ? 6.164 -8.774 9.351 1.00 76.00 125 ALA A C 1
ATOM 1004 O O . ALA A 1 125 ? 5.003 -9.148 9.228 1.00 76.00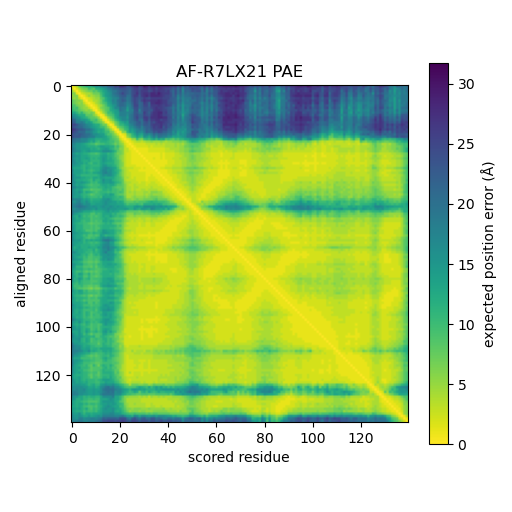 125 ALA A O 1
ATOM 1005 N N . LYS A 1 126 ? 7.155 -9.663 9.499 1.00 60.56 126 LYS A N 1
ATOM 1006 C CA . LYS A 1 126 ? 7.008 -11.126 9.320 1.00 60.56 126 LYS A CA 1
ATOM 1007 C C . LYS A 1 126 ? 5.917 -11.792 10.187 1.00 60.56 126 LYS A C 1
ATOM 1009 O O . LYS A 1 126 ? 5.512 -12.911 9.894 1.00 60.56 126 LYS A O 1
ATOM 1014 N N . LYS A 1 127 ? 5.480 -11.141 11.270 1.00 64.69 127 LYS A N 1
ATOM 1015 C CA . LYS A 1 127 ? 4.391 -11.592 12.163 1.00 64.69 127 LYS A CA 1
ATOM 1016 C C . LYS A 1 127 ? 3.153 -10.686 12.117 1.00 64.69 127 LYS A C 1
ATOM 1018 O O . LYS A 1 127 ? 2.250 -10.855 12.928 1.00 64.69 127 LYS A O 1
ATOM 1023 N N . SER A 1 128 ? 3.143 -9.695 11.234 1.00 69.31 128 SER A N 1
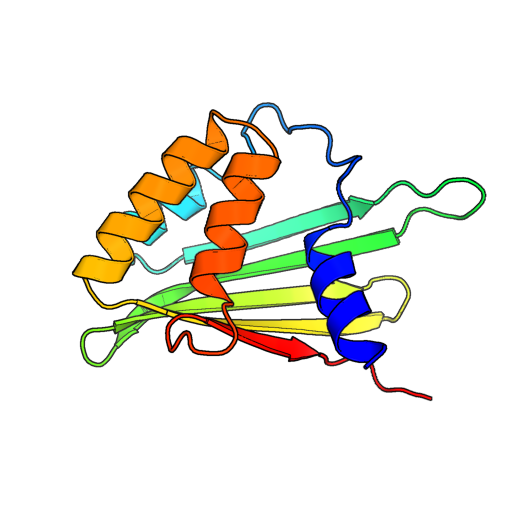ATOM 1024 C CA . SER A 1 128 ? 2.017 -8.790 11.047 1.00 69.31 128 SER A CA 1
ATOM 1025 C C . SER A 1 128 ? 0.861 -9.545 10.400 1.00 69.31 128 SER A C 1
ATOM 1027 O O . SER A 1 128 ? 1.056 -10.268 9.427 1.00 69.31 128 SER A O 1
ATOM 1029 N N . THR A 1 129 ? -0.343 -9.359 10.932 1.00 76.06 129 THR A N 1
ATOM 1030 C CA . THR A 1 129 ? -1.597 -9.751 10.272 1.00 76.06 129 THR A CA 1
ATOM 1031 C C . THR A 1 129 ? -2.189 -8.601 9.458 1.00 76.06 129 THR A C 1
ATOM 1033 O O . THR A 1 129 ? -3.305 -8.722 8.972 1.00 76.06 129 THR A O 1
ATOM 1036 N N . ILE A 1 130 ? -1.473 -7.474 9.360 1.00 84.19 130 ILE A N 1
ATOM 1037 C CA . ILE A 1 130 ? -1.980 -6.241 8.761 1.00 84.19 130 ILE A CA 1
ATOM 1038 C C . ILE A 1 130 ? -1.847 -6.307 7.251 1.00 84.19 130 ILE A C 1
ATOM 1040 O O . ILE A 1 130 ? -2.851 -6.180 6.572 1.00 84.19 130 ILE A O 1
ATOM 1044 N N . CYS A 1 131 ? -0.639 -6.523 6.722 1.00 85.31 131 CYS A N 1
ATOM 1045 C CA . CYS A 1 131 ? -0.411 -6.569 5.284 1.00 85.31 131 CYS A CA 1
ATOM 1046 C C . CYS A 1 131 ? 0.341 -7.826 4.860 1.00 85.31 131 CYS A C 1
ATOM 1048 O O . CYS A 1 131 ? 1.312 -8.251 5.488 1.00 85.31 131 CYS A O 1
ATOM 1050 N N . THR A 1 132 ? -0.069 -8.370 3.723 1.00 85.81 132 THR A N 1
ATOM 1051 C CA . THR A 1 132 ? 0.610 -9.450 3.012 1.00 85.81 132 THR A CA 1
ATOM 1052 C C . THR A 1 132 ? 1.098 -8.931 1.667 1.00 85.81 132 THR A C 1
ATOM 1054 O O . THR A 1 132 ? 0.439 -8.112 1.026 1.00 85.81 132 THR A O 1
ATOM 1057 N N . ALA A 1 133 ? 2.273 -9.390 1.244 1.00 83.00 133 ALA A N 1
ATOM 1058 C CA . ALA A 1 133 ? 2.859 -9.064 -0.049 1.00 83.00 133 ALA A CA 1
ATOM 1059 C C . ALA A 1 133 ? 3.211 -10.362 -0.776 1.00 83.00 133 ALA A C 1
ATOM 1061 O O . ALA A 1 133 ? 3.824 -11.258 -0.192 1.00 83.00 133 ALA A O 1
ATOM 1062 N N . THR A 1 134 ? 2.820 -10.459 -2.042 1.00 82.75 134 THR A N 1
ATOM 1063 C CA . THR A 1 134 ? 3.049 -11.637 -2.882 1.00 82.75 134 THR A CA 1
ATOM 1064 C C . THR A 1 134 ? 3.940 -11.259 -4.054 1.00 82.75 134 THR A C 1
ATOM 1066 O O . THR A 1 134 ? 3.565 -10.412 -4.863 1.00 82.75 134 THR A O 1
ATOM 1069 N N . ASP A 1 135 ? 5.110 -11.899 -4.130 1.00 81.50 135 ASP A N 1
ATOM 1070 C CA . ASP A 1 135 ? 6.004 -11.849 -5.290 1.00 81.50 135 ASP A CA 1
ATOM 1071 C C . ASP A 1 135 ? 5.373 -12.620 -6.449 1.00 81.50 135 ASP A C 1
ATOM 1073 O O . ASP A 1 135 ? 5.048 -13.804 -6.310 1.00 81.50 135 ASP A O 1
ATOM 1077 N N . LEU A 1 136 ? 5.201 -11.949 -7.583 1.00 81.81 136 LEU A N 1
ATOM 1078 C CA . LEU A 1 136 ? 4.629 -12.537 -8.790 1.00 81.81 136 LEU A CA 1
ATOM 1079 C C . LEU A 1 136 ? 5.670 -12.735 -9.893 1.00 81.81 136 LEU A C 1
ATOM 1081 O O . LEU A 1 136 ? 5.332 -13.255 -10.960 1.00 81.81 136 LEU A O 1
ATOM 1085 N N . ILE A 1 137 ? 6.936 -12.381 -9.645 1.00 79.75 137 ILE A N 1
ATOM 1086 C CA . ILE A 1 137 ? 8.013 -12.583 -10.606 1.00 79.75 137 ILE A CA 1
ATOM 1087 C C . ILE A 1 137 ? 8.190 -14.086 -10.812 1.00 79.75 137 ILE A C 1
ATOM 1089 O O . ILE A 1 137 ? 8.723 -14.823 -9.975 1.00 79.75 137 ILE A O 1
ATOM 1093 N N . LYS A 1 138 ? 7.755 -14.554 -11.980 1.00 64.94 138 LYS A N 1
ATOM 1094 C CA . LYS A 1 138 ? 8.011 -15.920 -12.420 1.00 64.94 138 LYS A CA 1
ATOM 1095 C C . LYS A 1 138 ? 9.511 -16.055 -12.656 1.00 64.94 138 LYS A C 1
ATOM 1097 O O . LYS A 1 138 ? 10.039 -15.502 -13.619 1.00 64.94 138 LYS A O 1
ATOM 1102 N N . ALA A 1 139 ? 10.196 -16.777 -11.769 1.00 50.44 139 ALA A N 1
ATOM 1103 C CA . ALA A 1 139 ? 11.547 -17.245 -12.045 1.00 50.44 139 ALA A CA 1
ATOM 1104 C C . ALA A 1 139 ? 11.484 -18.090 -13.326 1.00 50.44 139 ALA A C 1
ATOM 1106 O O . ALA A 1 139 ? 10.795 -19.111 -13.347 1.00 50.44 139 ALA A O 1
ATOM 1107 N N . LYS A 1 140 ? 12.121 -17.607 -14.394 1.00 41.22 140 LYS A N 1
ATOM 1108 C CA . LYS A 1 140 ? 12.472 -18.448 -15.537 1.00 41.22 140 LYS A CA 1
ATOM 1109 C C . LYS A 1 140 ? 13.697 -19.276 -15.185 1.00 41.22 140 LYS A C 1
ATOM 1111 O O . LYS A 1 140 ? 14.573 -18.731 -14.476 1.00 41.22 140 LYS A O 1
#

Nearest PDB structures (foldseek):
  3wjf-assembly1_B  TM=6.392E-01  e=2.532E+00  Arabidopsis thaliana
  3wje-assembly1_A  TM=6.375E-01  e=2.684E+00  Arabidopsis thaliana
  7bbm-assembly1_A-2  TM=6.194E-01  e=4.281E+00  Arabidopsis thaliana
  4ymy-assembly1_A-2  TM=6.292E-01  e=4.811E+00  Arabidopsis thaliana

Secondary structure (DSSP, 8-state):
-HHHHHHHHHHSTTTT----TT-SS-HHHHHHHHTT--EEEEEEEEE--SSSPPEEEEEEEEEEEEETTEEEEEEEEEETTTTEEEEEEEEEE-HHHHHHHHHHHHHHHTS-HHHHHHHHHHHH-TT-SSEEEEE-----

Foldseek 3Di:
DVVVVVVVVVVVLPVPPPCPPQFPDHPVVLVCLLQLHWDKDKDWDWRDDPPDDTWIKIKIKTWPGDDPQWTKIKIWIATPVVRGTFKIKIFTHHNVRSNVLSVLVVDNRVHDPVSVVVSVCQQDPPPDPGMDMDGPPPDD

Sequence (140 aa):
MKKFLLLLCLIFVSTSIVISENGFYSSNYINNLENCSIFMSKSDIEIPQTDIAPLHMQITESISGWKNGKCITNGKIYSKELKQDILTTHCEFDEKQLAQIVKDMEKANKGTFEDYKKVQEKMYAKKSTICTATDLIKAK

Radius of gyration: 15.11 Å; Cα contacts (8 Å, |Δi|>4): 216; chains: 1; bounding box: 40×36×35 Å

Mean predicted aligned error: 7.81 Å

Solvent-accessible surface area (backbone atoms only — not comparable to full-atom values): 7848 Å² total; per-residue (Å²): 123,71,66,63,54,52,58,49,43,68,77,50,70,47,96,66,58,69,74,44,101,64,34,85,51,58,66,68,56,51,60,29,53,70,72,32,36,75,43,74,50,75,47,80,46,74,39,85,48,89,99,50,80,60,48,46,36,38,41,37,41,35,30,74,19,72,53,98,77,22,34,34,37,39,38,35,35,31,32,66,86,77,70,40,60,42,36,40,36,44,31,46,28,41,69,70,55,40,58,50,49,42,55,47,49,58,51,20,36,78,55,48,73,68,46,42,47,53,51,51,49,62,37,56,31,99,83,40,84,36,30,49,75,46,83,49,68,75,84,126

pLDDT: mean 77.83, std 18.67, range [27.95, 97.31]